Protein AF-A0AAD9MTJ2-F1 (afdb_monomer_lite)

Organism: NCBI:txid53620

Structure (mmCIF, N/CA/C/O backbone):
data_AF-A0AAD9MTJ2-F1
#
_entry.id   AF-A0AAD9MTJ2-F1
#
loop_
_atom_site.group_PDB
_atom_site.id
_atom_site.type_symbol
_atom_site.label_atom_id
_atom_site.label_alt_id
_atom_site.label_comp_id
_atom_site.label_asym_id
_atom_site.label_entity_id
_atom_site.label_seq_id
_atom_site.pdbx_PDB_ins_code
_atom_site.Cartn_x
_atom_site.Cartn_y
_atom_site.Cartn_z
_atom_site.occupancy
_atom_site.B_iso_or_equiv
_atom_site.auth_seq_id
_atom_site.auth_comp_id
_atom_site.auth_asym_id
_atom_site.auth_atom_id
_atom_site.pdbx_PDB_model_num
ATOM 1 N N . MET A 1 1 ? -20.906 -27.217 21.104 1.00 34.53 1 MET A N 1
ATOM 2 C CA . MET A 1 1 ? -19.906 -27.077 20.025 1.00 34.53 1 MET A CA 1
ATOM 3 C C . MET A 1 1 ? -19.553 -25.598 19.930 1.00 34.53 1 MET A C 1
ATOM 5 O O . MET A 1 1 ? -20.364 -24.814 19.459 1.00 34.53 1 MET A O 1
ATOM 9 N N . LEU A 1 2 ? -18.440 -25.198 20.545 1.00 34.22 2 LEU A N 1
ATOM 10 C CA . LEU A 1 2 ? -18.036 -23.797 20.696 1.00 34.22 2 LEU A CA 1
ATOM 11 C C . LEU A 1 2 ? -17.399 -23.318 19.381 1.00 34.22 2 LEU A C 1
ATOM 13 O O . LEU A 1 2 ? -16.370 -23.850 18.978 1.00 34.22 2 LEU A O 1
ATOM 17 N N . ARG A 1 3 ? -18.016 -22.342 18.700 1.00 42.19 3 ARG A N 1
ATOM 18 C CA . ARG A 1 3 ? -17.373 -21.582 17.613 1.00 42.19 3 ARG A CA 1
ATOM 19 C C . ARG A 1 3 ? -16.267 -20.731 18.241 1.00 42.19 3 ARG A C 1
ATOM 21 O O . ARG A 1 3 ? -16.573 -19.743 18.902 1.00 42.19 3 ARG A O 1
ATOM 28 N N . GLY A 1 4 ? -15.014 -21.152 18.100 1.00 41.91 4 GLY A N 1
ATOM 29 C CA . GLY A 1 4 ? -13.876 -20.560 18.799 1.00 41.91 4 GLY A CA 1
ATOM 30 C C . GLY A 1 4 ? -12.721 -20.195 17.874 1.00 41.91 4 GLY A C 1
ATOM 31 O O . GLY A 1 4 ? -11.759 -20.943 17.809 1.00 41.91 4 GLY A O 1
ATOM 32 N N . SER A 1 5 ? -12.824 -19.043 17.209 1.00 46.75 5 SER A N 1
ATOM 33 C CA . SER A 1 5 ? -11.759 -18.042 17.010 1.00 46.75 5 SER A CA 1
ATOM 34 C C . SER A 1 5 ? -12.345 -16.885 16.184 1.00 46.75 5 SER A C 1
ATOM 36 O O . SER A 1 5 ? -13.080 -17.101 15.224 1.00 46.75 5 SER A O 1
ATOM 38 N N . LYS A 1 6 ? -12.121 -15.637 16.609 1.00 51.59 6 LYS A N 1
ATOM 39 C CA . LYS A 1 6 ? -12.523 -14.447 15.841 1.00 51.59 6 LYS A CA 1
ATOM 40 C C . LYS A 1 6 ? -11.639 -14.383 14.588 1.00 51.59 6 LYS A C 1
ATOM 42 O O . LYS A 1 6 ? -10.428 -14.534 14.730 1.00 51.59 6 LYS A O 1
ATOM 47 N N . GLY A 1 7 ? -12.225 -14.191 13.403 1.00 62.66 7 GLY A N 1
ATOM 48 C CA . GLY A 1 7 ? -11.467 -13.992 12.161 1.00 62.66 7 GLY A CA 1
ATOM 49 C C . GLY A 1 7 ? -10.448 -12.859 12.317 1.00 62.66 7 GLY A C 1
ATOM 50 O O . GLY A 1 7 ? -10.684 -11.908 13.064 1.00 62.66 7 GLY A O 1
ATOM 51 N N . HIS A 1 8 ? -9.287 -12.987 11.676 1.00 72.38 8 HIS A N 1
ATOM 52 C CA . HIS A 1 8 ? -8.236 -11.974 11.758 1.00 72.38 8 HIS A CA 1
ATOM 53 C C . HIS A 1 8 ? -8.705 -10.689 11.071 1.00 72.38 8 HIS A C 1
ATOM 55 O O . HIS A 1 8 ? -8.979 -10.707 9.875 1.00 72.38 8 HIS A O 1
ATOM 61 N N . THR A 1 9 ? -8.779 -9.577 11.800 1.00 80.62 9 THR A N 1
ATOM 62 C CA . THR A 1 9 ? -8.994 -8.260 11.188 1.00 80.62 9 THR A CA 1
ATOM 63 C C . THR A 1 9 ? -7.651 -7.719 10.716 1.00 80.62 9 THR A C 1
ATOM 65 O O . THR A 1 9 ? -6.745 -7.514 11.523 1.00 80.62 9 THR A O 1
ATOM 68 N N . ILE A 1 10 ? -7.510 -7.502 9.410 1.00 83.19 10 ILE A N 1
ATOM 69 C CA . ILE A 1 10 ? -6.269 -7.056 8.776 1.00 83.19 10 ILE A CA 1
ATOM 70 C C . ILE A 1 10 ? -6.522 -5.715 8.097 1.00 83.19 10 ILE A C 1
ATOM 72 O O . ILE A 1 10 ? -7.333 -5.608 7.179 1.00 83.19 10 ILE A O 1
ATOM 76 N N . LEU A 1 11 ? -5.779 -4.692 8.514 1.00 84.44 11 LEU A N 1
ATOM 77 C CA . LEU A 1 11 ? -5.761 -3.395 7.853 1.00 84.44 11 LEU A CA 1
ATOM 78 C C . LEU A 1 11 ? -4.498 -3.277 6.996 1.00 84.44 11 LEU A C 1
ATOM 80 O O . LEU A 1 11 ? -3.384 -3.298 7.512 1.00 84.44 11 LEU A O 1
ATOM 84 N N . VAL A 1 12 ? -4.664 -3.125 5.686 1.00 87.44 12 VAL A N 1
ATOM 85 C CA . VAL A 1 12 ? -3.562 -2.910 4.745 1.00 87.44 12 VAL A CA 1
ATOM 86 C C . VAL A 1 12 ? -3.480 -1.434 4.389 1.00 87.44 12 VAL A C 1
ATOM 88 O O . VAL A 1 12 ? -4.442 -0.857 3.886 1.00 87.44 12 VAL A O 1
ATOM 91 N N . LEU A 1 13 ? -2.321 -0.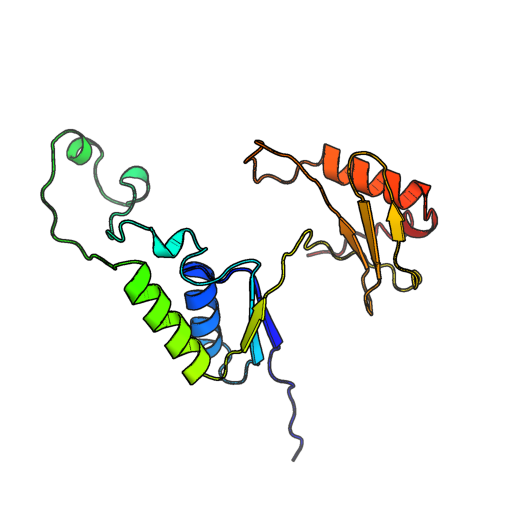819 4.627 1.00 88.69 13 LEU A N 1
ATOM 92 C CA . LEU A 1 13 ? -2.099 0.593 4.327 1.00 88.69 13 LEU A CA 1
ATOM 93 C C . LEU A 1 13 ? -1.557 0.768 2.907 1.00 88.69 13 LEU A C 1
ATOM 95 O O . LEU A 1 13 ? -0.470 0.299 2.573 1.00 88.69 13 LEU A O 1
ATOM 99 N N . GLY A 1 14 ? -2.312 1.484 2.079 1.00 87.62 14 GLY A N 1
ATOM 100 C CA . GLY A 1 14 ? -1.969 1.790 0.696 1.00 87.62 14 GLY A CA 1
ATOM 101 C C . GLY A 1 14 ? -2.710 0.924 -0.321 1.00 87.62 14 GLY A C 1
ATOM 102 O O . GLY A 1 14 ? -2.828 -0.288 -0.186 1.00 87.62 14 GLY A O 1
ATOM 103 N N . ALA A 1 15 ? -3.177 1.566 -1.393 1.00 95.38 15 ALA A N 1
ATOM 104 C CA . ALA A 1 15 ? -3.958 0.938 -2.459 1.00 95.38 15 ALA A CA 1
ATOM 105 C C . ALA A 1 15 ? -3.208 0.885 -3.800 1.00 95.38 15 ALA A C 1
ATOM 107 O O . ALA A 1 15 ? -3.826 0.902 -4.861 1.00 95.38 15 ALA A O 1
ATOM 108 N N . GLY A 1 16 ? -1.872 0.874 -3.758 1.00 95.81 16 GLY A N 1
ATOM 109 C CA . GLY A 1 16 ? -1.027 0.584 -4.919 1.00 95.81 16 GLY A CA 1
ATOM 110 C C . GLY A 1 16 ? -0.910 -0.920 -5.178 1.00 95.81 16 GLY A C 1
ATOM 111 O O . GLY A 1 16 ? -1.483 -1.734 -4.453 1.00 95.81 16 GLY A O 1
ATOM 112 N N . VAL A 1 17 ? -0.116 -1.297 -6.184 1.00 95.69 17 VAL A N 1
ATOM 113 C CA . VAL A 1 17 ? 0.050 -2.703 -6.602 1.00 95.69 17 VAL A CA 1
ATOM 114 C C . VAL A 1 17 ? 0.477 -3.610 -5.447 1.00 95.69 17 VAL A C 1
ATOM 116 O O . VAL A 1 17 ? -0.053 -4.708 -5.303 1.00 95.69 17 VAL A O 1
ATOM 119 N N . VAL A 1 18 ? 1.372 -3.122 -4.580 1.00 95.31 18 VAL A N 1
ATOM 120 C CA . VAL A 1 18 ? 1.848 -3.864 -3.407 1.00 95.31 18 VAL A CA 1
ATOM 121 C C . VAL A 1 18 ? 0.711 -4.060 -2.412 1.00 95.31 18 VAL A C 1
ATOM 123 O O . VAL A 1 18 ? 0.372 -5.201 -2.124 1.00 95.31 18 VAL A O 1
ATOM 126 N N . GLY A 1 19 ? 0.067 -2.979 -1.962 1.00 93.50 19 GLY A N 1
ATOM 127 C CA . GLY A 1 19 ? -1.013 -3.052 -0.975 1.00 93.50 19 GLY A CA 1
ATOM 128 C C . GLY A 1 19 ? -2.167 -3.956 -1.410 1.00 93.50 19 GLY A C 1
ATOM 129 O O . GLY A 1 19 ? -2.585 -4.823 -0.649 1.00 93.50 19 GLY A O 1
ATOM 130 N N . LEU A 1 20 ? -2.615 -3.858 -2.666 1.00 97.06 20 LEU A N 1
ATOM 131 C CA . LEU A 1 20 ? -3.663 -4.744 -3.182 1.00 97.06 20 LEU A CA 1
ATOM 132 C C . LEU A 1 20 ? -3.215 -6.208 -3.269 1.00 97.06 20 LEU A C 1
ATOM 134 O O . LEU A 1 20 ? -3.969 -7.102 -2.891 1.00 97.06 20 LEU A O 1
ATOM 138 N N . SER A 1 21 ? -1.995 -6.471 -3.747 1.00 96.62 21 SER A N 1
ATOM 139 C CA . SER A 1 21 ? -1.481 -7.843 -3.825 1.00 96.62 21 SER A CA 1
ATOM 140 C C . SER A 1 21 ? -1.289 -8.470 -2.441 1.00 96.62 21 SER A C 1
ATOM 142 O O . SER A 1 21 ? -1.609 -9.642 -2.260 1.00 96.62 21 SER A O 1
ATOM 144 N N . THR A 1 22 ? -0.845 -7.694 -1.447 1.00 95.00 22 THR A N 1
ATOM 145 C CA . THR A 1 22 ? -0.760 -8.123 -0.047 1.00 95.00 22 THR A CA 1
ATOM 146 C C . THR A 1 22 ? -2.144 -8.446 0.493 1.00 95.00 22 THR A C 1
ATOM 148 O O . THR A 1 22 ? -2.338 -9.531 1.024 1.00 95.00 22 THR A O 1
ATOM 151 N N . ALA A 1 23 ? -3.120 -7.554 0.299 1.00 91.75 23 ALA A N 1
ATOM 152 C CA . ALA A 1 23 ? -4.481 -7.752 0.786 1.00 91.75 23 ALA A CA 1
ATOM 153 C C . ALA A 1 23 ? -5.126 -9.026 0.215 1.00 91.75 23 ALA A C 1
ATOM 155 O O . ALA A 1 23 ? -5.722 -9.799 0.958 1.00 91.75 23 ALA A O 1
ATOM 156 N N . ILE A 1 24 ? -4.934 -9.293 -1.081 1.00 96.44 24 ILE A N 1
ATOM 157 C CA . ILE A 1 24 ? -5.392 -10.532 -1.726 1.00 96.44 24 ILE A CA 1
ATOM 158 C C . ILE A 1 24 ? -4.660 -11.761 -1.169 1.00 96.44 24 ILE A C 1
ATOM 160 O O . ILE A 1 24 ? -5.290 -12.776 -0.880 1.00 96.44 24 ILE A O 1
ATOM 164 N N . ASN A 1 25 ? -3.335 -11.693 -1.018 1.00 94.62 25 ASN A N 1
ATOM 165 C CA . ASN A 1 25 ? -2.549 -12.833 -0.546 1.00 94.62 25 ASN A CA 1
ATOM 166 C C . ASN A 1 25 ? -2.762 -13.134 0.945 1.00 94.62 25 ASN A C 1
ATOM 168 O O . ASN A 1 25 ? -2.569 -14.279 1.348 1.00 94.62 25 ASN A O 1
ATOM 172 N N . SER A 1 26 ? -3.219 -12.173 1.754 1.00 89.44 26 SER A N 1
ATOM 173 C CA . SER A 1 26 ? -3.602 -12.416 3.151 1.00 89.44 26 SER A CA 1
ATOM 174 C C . SER A 1 26 ? -4.651 -13.521 3.279 1.00 89.44 26 SER A C 1
ATOM 176 O O . SER A 1 26 ? -4.568 -14.320 4.206 1.00 89.44 26 SER A O 1
ATOM 178 N N . TYR A 1 27 ? -5.575 -13.637 2.320 1.00 87.75 27 TYR A N 1
ATOM 179 C CA . TYR A 1 27 ? -6.582 -14.703 2.304 1.00 87.75 27 TYR A CA 1
ATOM 180 C C . TYR A 1 27 ? -6.002 -16.104 2.057 1.00 87.75 27 TYR A C 1
ATOM 182 O O . TYR A 1 27 ? -6.650 -17.095 2.377 1.00 87.75 27 TYR A O 1
ATOM 190 N N . ILE A 1 28 ? -4.788 -16.220 1.503 1.00 86.69 28 ILE A N 1
ATOM 191 C CA . ILE A 1 28 ? -4.114 -17.521 1.355 1.00 86.69 28 ILE A CA 1
ATOM 192 C C . ILE A 1 28 ? -3.706 -18.048 2.733 1.00 86.69 28 ILE A C 1
ATOM 194 O O . ILE A 1 28 ? -3.893 -19.225 3.029 1.00 86.69 28 ILE A O 1
ATOM 198 N N . THR A 1 29 ? -3.158 -17.170 3.574 1.00 82.88 29 THR A N 1
ATOM 199 C CA . THR A 1 29 ? -2.705 -17.516 4.928 1.00 82.88 29 THR A CA 1
ATOM 200 C C . THR A 1 29 ? -3.869 -17.567 5.916 1.00 82.88 29 THR A C 1
ATOM 202 O O . THR A 1 29 ? -3.916 -18.448 6.772 1.00 82.88 29 THR A O 1
ATOM 205 N N . TRP A 1 30 ? -4.819 -16.640 5.786 1.00 85.19 30 TRP A N 1
ATOM 206 C CA . TRP A 1 30 ? -5.976 -16.491 6.665 1.00 85.19 30 TRP A CA 1
ATOM 207 C C . TRP A 1 30 ? -7.265 -16.411 5.836 1.00 85.19 30 TRP A C 1
ATOM 209 O O . TRP A 1 30 ? -7.756 -15.314 5.567 1.00 85.19 30 TRP A O 1
ATOM 219 N N . PRO A 1 31 ? -7.836 -17.561 5.433 1.00 88.62 31 PRO A N 1
ATOM 220 C CA . PRO A 1 31 ? -9.021 -17.597 4.572 1.00 88.62 31 PRO A CA 1
ATOM 221 C C . PRO A 1 31 ? -10.245 -16.874 5.147 1.00 88.62 31 PRO A C 1
ATOM 223 O O . PRO A 1 31 ? -11.021 -16.301 4.391 1.00 88.62 31 PRO A O 1
ATOM 226 N N . ASP A 1 32 ? -10.379 -16.857 6.476 1.00 87.12 32 ASP A N 1
ATOM 227 C CA . ASP A 1 32 ? -11.493 -16.225 7.196 1.00 87.12 32 ASP A CA 1
ATOM 228 C C . ASP A 1 32 ? -11.165 -14.795 7.685 1.00 87.12 32 ASP A C 1
ATOM 230 O O . ASP A 1 32 ? -11.807 -14.288 8.609 1.00 87.12 32 ASP A O 1
ATOM 234 N N . ALA A 1 33 ? -10.120 -14.157 7.145 1.00 85.69 33 ALA A N 1
ATOM 235 C CA . ALA A 1 33 ? -9.742 -12.802 7.536 1.00 85.69 33 ALA A CA 1
ATOM 236 C C . ALA A 1 33 ? -10.737 -11.747 7.028 1.00 85.69 33 ALA A C 1
ATOM 238 O O . ALA A 1 33 ? -11.206 -11.795 5.894 1.00 85.69 33 ALA A O 1
ATOM 239 N N . ASP A 1 34 ? -10.987 -10.740 7.860 1.00 84.50 34 ASP A N 1
ATOM 240 C CA . ASP A 1 34 ? -11.657 -9.502 7.473 1.00 84.50 34 ASP A CA 1
ATOM 241 C C . ASP A 1 34 ? -10.586 -8.489 7.058 1.00 84.50 34 ASP A C 1
ATOM 243 O O . ASP A 1 34 ? -9.871 -7.941 7.904 1.00 84.50 34 ASP A O 1
ATOM 247 N N . VAL A 1 35 ? -10.412 -8.299 5.748 1.00 89.38 35 VAL A N 1
ATOM 248 C CA . VAL A 1 35 ? -9.331 -7.479 5.193 1.00 89.38 35 VAL A CA 1
ATOM 249 C C . VAL A 1 35 ? -9.880 -6.153 4.681 1.00 89.38 35 VAL A C 1
ATOM 251 O O . VAL A 1 35 ? -10.747 -6.099 3.808 1.00 89.38 35 VAL A O 1
ATOM 254 N N . THR A 1 36 ? -9.312 -5.060 5.185 1.00 91.31 36 THR A N 1
ATOM 255 C CA . THR A 1 36 ? -9.617 -3.695 4.754 1.00 91.31 36 THR A CA 1
ATOM 256 C C . THR A 1 36 ? -8.368 -3.037 4.180 1.00 91.31 36 THR A C 1
ATOM 258 O O . THR A 1 36 ? -7.332 -2.991 4.838 1.00 91.31 36 THR A O 1
ATOM 261 N N . VAL A 1 37 ? -8.450 -2.469 2.979 1.00 93.31 37 VAL A N 1
ATOM 262 C CA . VAL A 1 37 ? -7.394 -1.615 2.414 1.00 93.31 37 VAL A CA 1
ATOM 263 C C . VAL A 1 37 ? -7.717 -0.152 2.704 1.00 93.31 37 VAL A C 1
ATOM 265 O O . VAL A 1 37 ? -8.741 0.369 2.262 1.00 93.31 37 VAL A O 1
ATOM 268 N N . MET A 1 38 ? -6.822 0.536 3.412 1.00 88.50 38 MET A N 1
ATOM 269 C CA . MET A 1 38 ? -6.946 1.950 3.751 1.00 88.50 38 MET A CA 1
ATOM 270 C C . MET A 1 38 ? -5.895 2.795 3.033 1.00 88.50 38 MET A C 1
ATOM 272 O O . MET A 1 38 ? -4.700 2.538 3.152 1.00 88.50 38 MET A O 1
ATOM 276 N N . ALA A 1 39 ? -6.318 3.821 2.294 1.00 88.69 39 ALA A N 1
ATOM 277 C CA . ALA A 1 39 ? -5.396 4.686 1.557 1.00 88.69 39 ALA A CA 1
ATOM 278 C C . ALA A 1 39 ? -5.942 6.104 1.344 1.00 88.69 39 ALA A C 1
ATOM 280 O O . ALA A 1 39 ? -7.149 6.308 1.241 1.00 88.69 39 ALA A O 1
ATOM 281 N N . ASP A 1 40 ? -5.045 7.087 1.213 1.00 85.69 40 ASP A N 1
ATOM 282 C CA . ASP A 1 40 ? -5.397 8.475 0.860 1.00 85.69 40 ASP A CA 1
ATOM 283 C C . ASP A 1 40 ? -5.934 8.568 -0.582 1.00 85.69 40 ASP A C 1
ATOM 285 O O . ASP A 1 40 ? -6.855 9.322 -0.901 1.00 85.69 40 ASP A O 1
ATOM 289 N N . THR A 1 41 ? -5.391 7.731 -1.466 1.00 91.44 41 THR A N 1
ATOM 290 C CA . THR A 1 41 ? -5.727 7.705 -2.886 1.00 91.44 41 THR A CA 1
ATOM 291 C C . THR A 1 41 ? -5.740 6.285 -3.444 1.00 91.44 41 THR A C 1
ATOM 293 O O . THR A 1 41 ? -5.086 5.387 -2.912 1.00 91.44 41 THR A O 1
ATOM 296 N N . PHE A 1 42 ? -6.491 6.096 -4.529 1.00 95.81 42 PHE A N 1
ATOM 297 C CA . PHE A 1 42 ? -6.742 4.810 -5.179 1.00 95.81 42 PHE A CA 1
ATOM 298 C C . PHE A 1 42 ? -6.526 4.920 -6.684 1.00 95.81 42 PHE A C 1
ATOM 300 O O . PHE A 1 42 ? -6.537 6.019 -7.245 1.00 95.81 42 PHE A O 1
ATOM 307 N N . TYR A 1 43 ? -6.373 3.765 -7.333 1.00 95.81 43 TYR A N 1
ATOM 308 C CA . TYR A 1 43 ? -6.326 3.625 -8.786 1.00 95.81 43 TYR A CA 1
ATOM 309 C C . TYR A 1 43 ? -5.418 4.675 -9.452 1.00 95.81 43 TYR A C 1
ATOM 311 O O . TYR A 1 43 ? -4.212 4.669 -9.199 1.00 95.81 43 TYR A O 1
ATOM 319 N N . SER A 1 44 ? -5.980 5.599 -10.239 1.00 94.00 44 SER A N 1
ATOM 320 C CA . SER A 1 44 ? -5.256 6.623 -11.001 1.00 94.00 44 SER A CA 1
ATOM 321 C C . SER A 1 44 ? -4.432 7.592 -10.162 1.00 94.00 44 SER A C 1
ATOM 323 O O . SER A 1 44 ? -3.531 8.232 -10.692 1.00 94.00 44 SER A O 1
ATOM 325 N N . GLY A 1 45 ? -4.712 7.702 -8.864 1.00 89.94 45 GLY A N 1
ATOM 326 C CA . GLY A 1 45 ? -3.911 8.516 -7.957 1.00 89.94 45 GLY A CA 1
ATOM 327 C C . GLY A 1 45 ? -2.708 7.789 -7.350 1.00 89.94 45 GLY A C 1
ATOM 328 O O . GLY A 1 45 ? -1.980 8.389 -6.568 1.00 89.94 45 GLY A O 1
ATOM 329 N N . THR A 1 46 ? -2.487 6.516 -7.682 1.00 93.00 46 THR A N 1
ATOM 330 C CA . THR A 1 46 ? -1.339 5.737 -7.198 1.00 93.00 46 THR A CA 1
ATOM 331 C C . THR A 1 46 ? -0.184 5.772 -8.196 1.00 93.00 46 THR A C 1
ATOM 333 O O . THR A 1 46 ? -0.393 5.767 -9.409 1.00 93.00 46 THR A O 1
ATOM 336 N N . THR A 1 47 ? 1.054 5.695 -7.704 1.00 89.12 47 THR A N 1
ATOM 337 C CA . THR A 1 47 ? 2.246 5.556 -8.561 1.00 89.12 47 THR A CA 1
ATOM 338 C C . THR A 1 47 ? 2.173 4.308 -9.447 1.00 89.12 47 THR A C 1
ATOM 340 O O . THR A 1 47 ? 2.672 4.30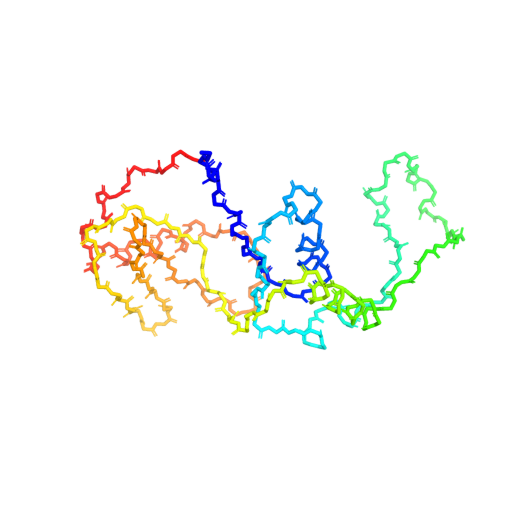2 -10.569 1.00 89.12 47 THR A O 1
ATOM 343 N N . SER A 1 48 ? 1.502 3.253 -8.972 1.00 92.00 48 SER A N 1
ATOM 344 C CA . SER A 1 48 ? 1.325 2.001 -9.710 1.00 92.00 48 SER A CA 1
ATOM 345 C C . SER A 1 48 ? 0.503 2.155 -10.990 1.00 92.00 48 SER A C 1
ATOM 347 O O . SER A 1 48 ? 0.750 1.420 -11.939 1.00 92.00 48 SER 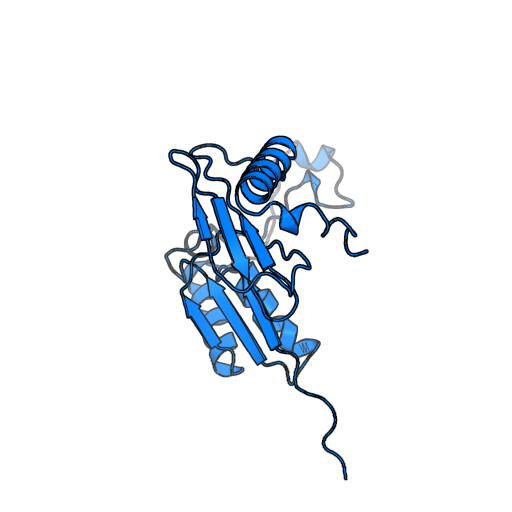A O 1
ATOM 349 N N . TYR A 1 49 ? -0.434 3.105 -11.057 1.00 89.75 49 TYR A N 1
ATOM 350 C CA . TYR A 1 49 ? -1.251 3.327 -12.255 1.00 89.75 49 TYR A CA 1
ATOM 351 C C . TYR A 1 49 ? -0.427 3.827 -13.445 1.00 89.75 49 TYR A C 1
ATOM 353 O O . TYR A 1 49 ? -0.616 3.360 -14.567 1.00 89.75 49 TYR A O 1
ATOM 361 N N . GLY A 1 50 ? 0.504 4.751 -13.187 1.00 79.38 50 GLY A N 1
ATOM 362 C CA . GLY A 1 50 ? 1.389 5.336 -14.197 1.00 79.38 50 GLY A CA 1
ATOM 363 C C . GLY A 1 50 ? 2.684 4.555 -14.440 1.00 79.38 50 GLY A C 1
ATOM 364 O O . GLY A 1 50 ? 3.531 5.015 -15.202 1.00 79.38 50 GLY A O 1
ATOM 365 N N . ALA A 1 51 ? 2.882 3.409 -13.781 1.00 78.94 51 ALA A N 1
ATOM 366 C CA . ALA A 1 51 ? 4.123 2.652 -13.884 1.00 78.94 51 ALA A CA 1
ATOM 367 C C . ALA A 1 51 ? 4.291 2.013 -15.274 1.00 78.94 51 ALA A C 1
ATOM 369 O O . ALA A 1 51 ? 3.357 1.428 -15.821 1.00 78.94 51 ALA A O 1
ATOM 370 N N . GLY A 1 52 ? 5.520 2.051 -15.804 1.00 69.44 52 GLY A N 1
ATOM 371 C CA . GLY A 1 52 ? 5.860 1.478 -17.115 1.00 69.44 52 GLY A CA 1
ATOM 372 C C . GLY A 1 52 ? 5.738 -0.049 -17.199 1.00 69.44 52 GLY A C 1
ATOM 373 O O . GLY A 1 52 ? 5.731 -0.602 -18.293 1.00 69.44 52 GLY A O 1
ATOM 374 N N . GLY A 1 53 ? 5.629 -0.743 -16.062 1.00 78.19 53 GLY A N 1
ATOM 375 C CA . GLY A 1 53 ? 5.103 -2.108 -16.032 1.00 78.19 53 GLY A CA 1
ATOM 376 C C . GLY A 1 53 ? 6.035 -3.234 -16.474 1.00 78.19 53 GLY A C 1
ATOM 377 O O . GLY A 1 53 ? 5.654 -4.397 -16.364 1.00 78.19 53 GLY A O 1
ATOM 378 N N . ILE A 1 54 ? 7.233 -2.926 -16.972 1.00 82.62 54 ILE A N 1
ATOM 379 C CA . ILE A 1 54 ? 8.210 -3.933 -17.393 1.00 82.62 54 ILE A CA 1
ATOM 380 C C . ILE A 1 54 ? 8.731 -4.730 -16.192 1.00 82.62 54 ILE A C 1
ATOM 382 O O . ILE A 1 54 ? 9.215 -4.163 -15.210 1.00 82.62 54 ILE A O 1
ATOM 386 N N . PHE A 1 55 ? 8.697 -6.057 -16.288 1.00 81.94 55 PHE A N 1
ATOM 387 C CA . PHE A 1 55 ? 9.401 -6.917 -15.350 1.00 81.94 55 PHE A CA 1
ATOM 388 C C . PHE A 1 55 ? 10.890 -6.898 -15.692 1.00 81.94 55 PHE A C 1
ATOM 390 O O . PHE A 1 55 ? 11.397 -7.676 -16.498 1.00 81.94 55 PHE A O 1
ATOM 397 N N . ARG A 1 56 ? 11.602 -5.944 -15.107 1.00 80.00 56 ARG A N 1
ATOM 398 C CA . ARG A 1 56 ? 13.048 -5.828 -15.249 1.00 80.00 56 ARG A CA 1
ATOM 399 C C . ARG A 1 56 ? 13.649 -5.627 -13.866 1.00 80.00 56 ARG A C 1
ATOM 401 O O . ARG A 1 56 ? 13.736 -4.483 -13.419 1.00 80.00 56 ARG A O 1
ATOM 408 N N . PRO A 1 57 ? 14.047 -6.713 -13.183 1.00 75.19 57 PRO A N 1
ATOM 409 C CA . PRO A 1 57 ? 14.799 -6.595 -11.945 1.00 75.19 57 PRO A CA 1
ATOM 410 C C . PRO A 1 57 ? 16.033 -5.714 -12.162 1.00 75.19 57 PRO A C 1
ATOM 412 O O . PRO A 1 57 ? 16.657 -5.748 -13.230 1.00 75.19 57 PRO A O 1
ATOM 415 N N . THR A 1 58 ? 16.376 -4.893 -11.173 1.00 71.06 58 THR A N 1
ATOM 416 C CA . THR A 1 58 ? 17.607 -4.103 -11.239 1.00 71.06 58 THR A CA 1
ATOM 417 C C . THR A 1 58 ? 18.797 -5.061 -11.241 1.00 71.06 58 THR A C 1
ATOM 419 O O . THR A 1 58 ? 18.822 -6.029 -10.484 1.00 71.06 58 THR A O 1
ATOM 422 N N . PHE A 1 59 ? 19.749 -4.839 -12.145 1.00 66.31 59 PHE A N 1
ATOM 423 C CA . PHE A 1 59 ? 20.812 -5.803 -12.438 1.00 66.31 59 PHE A CA 1
ATOM 424 C C . PHE A 1 59 ? 21.726 -6.101 -11.245 1.00 66.31 59 PHE A C 1
ATOM 426 O O . PHE A 1 59 ? 22.187 -7.226 -11.103 1.00 66.31 59 PHE A O 1
ATOM 433 N N . ASP A 1 60 ? 21.919 -5.131 -10.354 1.00 66.31 60 ASP A N 1
ATOM 434 C CA . ASP A 1 60 ? 22.643 -5.273 -9.087 1.00 66.31 60 ASP A CA 1
ATOM 435 C C . ASP A 1 60 ? 21.897 -6.131 -8.046 1.00 66.31 60 ASP A C 1
ATOM 437 O O . ASP A 1 60 ? 22.469 -6.512 -7.027 1.00 66.31 60 ASP A O 1
ATOM 441 N N . LYS A 1 61 ? 20.619 -6.445 -8.290 1.00 64.81 61 LYS A N 1
ATOM 442 C CA . LYS A 1 61 ? 19.759 -7.269 -7.427 1.00 64.81 61 LYS A CA 1
ATOM 443 C C . LYS A 1 61 ? 19.513 -8.676 -7.984 1.00 64.81 61 LYS A C 1
ATOM 445 O O . LYS A 1 61 ? 18.731 -9.419 -7.397 1.00 64.81 61 LYS A O 1
ATOM 450 N N . LEU A 1 62 ? 20.156 -9.051 -9.094 1.00 65.06 62 LEU A N 1
ATOM 451 C CA . LEU A 1 62 ? 20.029 -10.377 -9.705 1.00 65.06 62 LEU A CA 1
ATOM 452 C C . LEU A 1 62 ? 21.177 -11.302 -9.261 1.00 65.06 62 LEU A C 1
ATOM 454 O O . LEU A 1 62 ? 22.303 -11.145 -9.737 1.00 65.06 62 LEU A O 1
ATOM 458 N N . PRO A 1 63 ? 20.932 -12.282 -8.371 1.00 72.19 63 PRO A N 1
ATOM 459 C CA . PRO A 1 63 ? 21.967 -13.225 -7.965 1.00 72.19 63 PRO A CA 1
ATOM 460 C C . PRO A 1 63 ? 22.411 -14.090 -9.153 1.00 72.19 63 PRO A C 1
ATOM 462 O O . PRO A 1 63 ? 21.586 -14.611 -9.901 1.00 72.19 63 PRO A O 1
ATOM 465 N N . GLY A 1 64 ? 23.725 -14.262 -9.313 1.00 73.25 64 GLY A N 1
ATOM 466 C CA . GLY A 1 64 ? 24.302 -15.179 -10.303 1.00 73.25 64 GLY A CA 1
ATOM 467 C C . GLY A 1 64 ? 24.531 -14.607 -11.707 1.00 73.25 64 GLY A C 1
ATOM 468 O O . GLY A 1 64 ? 24.906 -15.369 -12.594 1.00 73.25 64 GLY A O 1
ATOM 469 N N . VAL A 1 65 ? 24.357 -13.297 -11.926 1.00 69.25 65 VAL A N 1
ATOM 470 C CA . VAL A 1 65 ? 24.674 -12.638 -13.208 1.00 69.25 65 VAL A CA 1
ATOM 471 C C . VAL A 1 65 ? 26.033 -11.923 -13.107 1.00 69.25 65 VAL A C 1
ATOM 473 O O . VAL A 1 65 ? 26.140 -10.938 -12.379 1.00 69.25 65 VAL A O 1
ATOM 476 N N . PRO A 1 66 ? 27.085 -12.381 -13.818 1.00 73.06 66 PRO A N 1
ATOM 477 C CA . PRO A 1 66 ? 28.370 -11.688 -13.883 1.00 73.06 66 PRO A CA 1
ATOM 478 C C . PRO A 1 66 ? 28.242 -10.235 -14.352 1.00 73.06 66 PRO A C 1
ATOM 480 O O . PRO A 1 66 ? 27.634 -9.959 -15.385 1.00 73.06 66 PRO A O 1
ATOM 483 N N . GLU A 1 67 ? 28.903 -9.311 -13.652 1.00 71.12 67 GLU A N 1
ATOM 484 C CA . GLU A 1 67 ? 28.904 -7.875 -13.979 1.00 71.12 67 GLU A CA 1
ATOM 485 C C . GLU A 1 67 ? 29.423 -7.590 -15.402 1.00 71.12 67 GLU A C 1
ATOM 487 O O . GLU A 1 67 ? 29.009 -6.636 -16.058 1.00 71.12 67 GLU A O 1
ATOM 492 N N . SER A 1 68 ? 30.293 -8.455 -15.933 1.00 73.62 68 SER A N 1
ATOM 493 C CA . SER A 1 68 ? 30.793 -8.368 -17.310 1.00 73.62 68 SER A CA 1
ATOM 494 C C . SER A 1 68 ? 29.687 -8.464 -18.370 1.00 73.62 68 SER A C 1
ATOM 496 O O . SER A 1 68 ? 29.830 -7.867 -19.439 1.00 73.62 68 SER A O 1
ATOM 498 N N . MET A 1 69 ? 28.567 -9.134 -18.069 1.00 67.50 69 MET A N 1
ATOM 499 C CA . MET A 1 69 ? 27.387 -9.171 -18.942 1.00 67.50 69 MET A CA 1
ATOM 500 C C . MET A 1 69 ? 26.598 -7.853 -18.950 1.00 67.50 69 MET A C 1
ATOM 502 O O . MET A 1 69 ? 25.794 -7.645 -19.851 1.00 67.50 69 MET A O 1
ATOM 506 N N . LEU A 1 70 ? 26.839 -6.944 -17.999 1.00 64.12 70 LEU A N 1
ATOM 507 C CA . LEU A 1 70 ? 26.161 -5.641 -17.914 1.00 64.12 70 LEU A CA 1
ATOM 508 C C . LEU A 1 70 ? 26.832 -4.556 -18.765 1.00 64.12 70 LEU A C 1
ATOM 510 O O . LEU A 1 70 ? 26.252 -3.494 -18.981 1.00 64.12 70 LEU A O 1
ATOM 514 N N . ARG A 1 71 ? 28.062 -4.805 -19.235 1.00 60.75 71 ARG A N 1
ATOM 515 C CA . ARG A 1 71 ? 28.878 -3.822 -19.971 1.00 60.75 71 ARG A CA 1
ATOM 516 C C . ARG A 1 71 ? 28.526 -3.717 -21.453 1.00 60.75 71 ARG A C 1
ATOM 518 O O . ARG A 1 71 ? 28.912 -2.750 -22.100 1.00 60.75 71 ARG A O 1
ATOM 525 N N . HIS A 1 72 ? 27.789 -4.687 -21.979 1.00 64.75 72 HIS A N 1
ATOM 526 C CA . HIS A 1 72 ? 27.385 -4.758 -23.376 1.00 64.75 72 HIS A CA 1
ATOM 527 C C . HIS A 1 72 ? 25.861 -4.889 -23.414 1.00 64.75 72 HIS A C 1
ATOM 529 O O . HIS A 1 72 ? 25.289 -5.604 -22.593 1.00 64.75 72 HIS A O 1
ATOM 535 N N . GLY A 1 73 ? 25.190 -4.161 -24.309 1.00 66.88 73 GLY A N 1
ATOM 536 C CA . GLY A 1 73 ? 23.730 -4.220 -24.420 1.00 66.88 73 GLY A CA 1
ATOM 537 C C . GLY A 1 73 ? 23.230 -5.664 -24.540 1.00 66.88 73 GLY A C 1
ATOM 538 O O . GLY A 1 73 ? 23.871 -6.496 -25.180 1.00 66.88 73 GLY A O 1
ATOM 539 N N . PHE A 1 74 ? 22.094 -5.965 -23.917 1.00 71.06 74 PHE A N 1
ATOM 540 C CA . PHE A 1 74 ? 21.516 -7.308 -23.873 1.00 71.06 74 PHE A CA 1
ATOM 541 C C . PHE A 1 74 ? 20.119 -7.303 -24.499 1.00 71.06 74 PHE A C 1
ATOM 543 O O . PHE A 1 74 ? 19.368 -6.332 -24.396 1.00 71.06 74 PHE A O 1
ATOM 550 N N . PHE A 1 75 ? 19.764 -8.412 -25.141 1.00 76.25 75 PHE A N 1
ATOM 551 C CA . PHE A 1 75 ? 18.414 -8.682 -25.621 1.00 76.25 75 PHE A CA 1
ATOM 552 C C . PHE A 1 75 ? 17.752 -9.681 -24.671 1.00 76.25 75 PHE A C 1
ATOM 554 O O . PHE A 1 75 ? 18.335 -10.719 -24.361 1.00 76.25 75 PHE A O 1
ATOM 561 N N . VAL A 1 76 ? 16.544 -9.373 -24.197 1.00 74.44 76 VAL A N 1
ATOM 562 C CA . VAL A 1 76 ? 15.798 -10.229 -23.268 1.00 74.44 76 VAL A CA 1
ATOM 563 C C . VAL A 1 76 ? 14.319 -10.243 -23.634 1.00 74.44 76 VAL A C 1
ATOM 565 O O . VAL A 1 76 ? 13.744 -9.213 -23.976 1.00 74.44 76 VAL A O 1
ATOM 568 N N . THR A 1 77 ? 13.696 -11.415 -23.538 1.00 84.31 77 THR A N 1
ATOM 569 C CA . THR A 1 77 ? 12.234 -11.541 -23.543 1.00 84.31 77 THR A CA 1
ATOM 570 C C . THR A 1 77 ? 11.755 -11.498 -22.099 1.00 84.31 77 THR A C 1
ATOM 572 O O . THR A 1 77 ? 12.200 -12.304 -21.285 1.00 84.31 77 THR A O 1
ATOM 575 N N . THR A 1 78 ? 10.881 -10.548 -21.767 1.00 83.38 78 THR A N 1
ATOM 576 C CA . THR A 1 78 ? 10.345 -10.383 -20.409 1.00 83.38 78 THR A CA 1
ATOM 577 C C . THR A 1 78 ? 8.844 -10.096 -20.420 1.00 83.38 78 THR A C 1
ATOM 579 O O . THR A 1 78 ? 8.237 -9.928 -21.477 1.00 83.38 78 THR A O 1
ATOM 582 N N . LEU A 1 79 ? 8.245 -10.049 -19.233 1.00 84.31 79 LEU A N 1
ATOM 583 C CA . LEU A 1 79 ? 6.842 -9.723 -19.020 1.00 84.31 79 LEU A CA 1
ATOM 584 C C . LEU A 1 79 ? 6.630 -8.213 -18.915 1.00 84.31 79 LEU A C 1
ATOM 586 O O . LEU A 1 79 ? 7.478 -7.473 -18.411 1.00 84.31 79 LEU A O 1
ATOM 590 N N . MET A 1 80 ? 5.454 -7.769 -19.346 1.00 83.94 80 MET A N 1
ATOM 591 C CA . MET A 1 80 ? 4.989 -6.402 -19.167 1.00 83.94 80 MET A CA 1
ATOM 592 C C . MET A 1 80 ? 3.586 -6.422 -18.569 1.00 83.94 80 MET A C 1
ATOM 594 O O . MET A 1 80 ? 2.699 -7.122 -19.051 1.00 83.94 80 MET A O 1
ATOM 598 N N . THR A 1 81 ? 3.396 -5.636 -17.520 1.00 84.06 81 THR A N 1
ATOM 599 C CA . THR A 1 81 ? 2.124 -5.452 -16.820 1.00 84.06 81 THR A CA 1
ATOM 600 C C . THR A 1 81 ? 1.735 -3.989 -16.874 1.00 84.06 81 THR A C 1
ATOM 602 O O . THR A 1 81 ? 2.319 -3.163 -16.183 1.00 84.06 81 THR A O 1
ATOM 605 N N . GLU A 1 82 ? 0.736 -3.651 -17.681 1.00 87.50 82 GLU A N 1
ATOM 606 C CA . GLU A 1 82 ? 0.213 -2.286 -17.734 1.00 87.50 82 GLU A CA 1
ATOM 607 C C . GLU A 1 82 ? -0.432 -1.916 -16.392 1.00 87.50 82 GLU A C 1
ATOM 609 O O . GLU A 1 82 ? -1.438 -2.512 -15.999 1.00 87.50 82 GLU A O 1
ATOM 614 N N . GLY A 1 83 ? 0.138 -0.921 -15.702 1.00 80.19 83 GLY A N 1
ATOM 615 C CA . GLY A 1 83 ? -0.262 -0.526 -14.350 1.00 80.19 83 GLY A CA 1
ATOM 616 C C . GLY A 1 83 ? -1.765 -0.297 -14.206 1.00 80.19 83 GLY A C 1
ATOM 617 O O . GLY A 1 83 ? -2.403 -0.921 -13.364 1.00 80.19 83 GLY A O 1
ATOM 618 N N . TYR A 1 84 ? -2.368 0.515 -15.078 1.00 85.88 84 TYR A N 1
ATOM 619 C CA . TYR A 1 84 ? -3.810 0.788 -15.042 1.00 85.88 84 TYR A CA 1
ATOM 620 C C . TYR A 1 84 ? -4.682 -0.475 -15.187 1.00 85.88 84 TYR A C 1
ATOM 622 O O . TYR A 1 84 ? -5.641 -0.645 -14.434 1.00 85.88 84 TYR A O 1
ATOM 630 N N . LYS A 1 85 ? -4.336 -1.406 -16.090 1.00 89.50 85 LYS A N 1
ATOM 631 C CA . LYS A 1 85 ? -5.096 -2.657 -16.266 1.00 89.50 85 LYS A CA 1
ATOM 632 C C . LYS A 1 85 ? -4.921 -3.589 -15.077 1.00 89.50 85 LYS A C 1
ATOM 634 O O . LYS A 1 85 ? -5.896 -4.149 -14.581 1.00 89.50 85 LYS A O 1
ATOM 639 N N . TYR A 1 86 ? -3.686 -3.739 -14.606 1.00 93.06 86 TYR A N 1
ATOM 640 C CA . TYR A 1 86 ? -3.382 -4.640 -13.504 1.00 93.06 86 TYR A CA 1
ATOM 641 C C . TYR A 1 86 ? -3.990 -4.151 -12.187 1.00 93.06 86 TYR A C 1
ATOM 643 O O . TYR A 1 86 ? -4.566 -4.940 -11.445 1.00 93.06 86 TYR A O 1
ATOM 651 N N . MET A 1 87 ? -3.968 -2.840 -11.937 1.00 94.75 87 MET A N 1
ATOM 652 C CA . MET A 1 87 ? -4.635 -2.236 -10.785 1.00 94.75 87 MET A CA 1
ATOM 653 C C . MET A 1 87 ? -6.149 -2.457 -10.824 1.00 94.75 87 MET A C 1
ATOM 655 O O . MET A 1 87 ? -6.718 -2.864 -9.817 1.00 94.75 87 MET A O 1
ATOM 659 N N . SER A 1 88 ? -6.797 -2.260 -11.979 1.00 94.44 88 SER A N 1
ATOM 660 C CA . SER A 1 88 ? -8.234 -2.536 -12.124 1.00 94.44 88 SER A CA 1
ATOM 661 C C . SER A 1 88 ? -8.564 -4.006 -11.837 1.00 94.44 88 SER A C 1
ATOM 663 O O . SER A 1 88 ? -9.516 -4.292 -11.112 1.00 94.44 88 SER A O 1
ATOM 665 N N . TYR A 1 89 ? -7.737 -4.930 -12.336 1.00 96.88 89 TYR A N 1
ATOM 666 C CA . TYR A 1 89 ? -7.868 -6.360 -12.062 1.00 96.88 89 TYR A CA 1
ATOM 667 C C . TYR A 1 89 ? -7.729 -6.691 -10.569 1.00 96.88 89 TYR A C 1
ATOM 669 O O . TYR A 1 89 ? -8.577 -7.392 -10.020 1.00 96.88 89 TYR A O 1
ATOM 677 N N . LEU A 1 90 ? -6.686 -6.184 -9.902 1.00 97.81 90 LEU A N 1
ATOM 678 C CA . LEU A 1 90 ? -6.449 -6.450 -8.482 1.00 97.81 90 LEU A CA 1
ATOM 679 C C . LEU A 1 90 ? -7.547 -5.861 -7.596 1.00 97.81 90 LEU A C 1
ATOM 681 O O . LEU A 1 90 ? -7.960 -6.514 -6.643 1.00 97.81 90 LEU A O 1
ATOM 685 N N . MET A 1 91 ? -8.033 -4.657 -7.909 1.00 97.69 91 MET A N 1
ATOM 686 C CA . MET A 1 91 ? -9.109 -4.040 -7.134 1.00 97.69 91 MET A CA 1
ATOM 687 C C . MET A 1 91 ? -10.386 -4.873 -7.210 1.00 97.69 91 MET A C 1
ATOM 689 O O . MET A 1 91 ? -10.913 -5.283 -6.181 1.00 97.69 91 MET A O 1
ATOM 693 N N . LYS A 1 92 ? -10.808 -5.232 -8.429 1.00 97.75 92 LYS A N 1
ATOM 694 C CA . LYS A 1 92 ? -11.975 -6.093 -8.630 1.00 97.75 92 LYS A CA 1
ATOM 695 C C . LYS A 1 92 ? -11.820 -7.442 -7.929 1.00 97.75 92 LYS A C 1
ATOM 697 O O . LYS A 1 92 ? -12.728 -7.894 -7.249 1.00 97.75 92 LYS A O 1
ATOM 702 N N . ARG A 1 93 ? -10.653 -8.078 -8.064 1.00 97.88 93 ARG A N 1
ATOM 703 C CA . ARG A 1 93 ? -10.384 -9.365 -7.418 1.00 97.88 93 ARG A CA 1
ATOM 704 C C . ARG A 1 93 ? -10.477 -9.276 -5.894 1.00 97.88 93 ARG A C 1
ATOM 706 O O . ARG A 1 93 ? -10.968 -10.210 -5.277 1.00 97.88 93 ARG A O 1
ATOM 713 N N . PHE A 1 94 ? -9.995 -8.192 -5.293 1.00 98.06 94 PHE A N 1
ATOM 714 C CA . PHE A 1 94 ? -10.094 -7.988 -3.850 1.00 98.06 94 PHE A CA 1
ATOM 715 C C . PHE A 1 94 ? -11.550 -7.803 -3.392 1.00 98.06 94 PHE A C 1
ATOM 717 O O . PHE A 1 94 ? -11.949 -8.415 -2.405 1.00 98.06 94 PHE A O 1
ATOM 724 N N . GLU A 1 95 ? -12.356 -7.042 -4.140 1.00 96.81 95 GLU A N 1
ATOM 725 C CA . GLU A 1 95 ? -13.800 -6.893 -3.886 1.00 96.81 95 GLU A CA 1
ATOM 726 C C . GLU A 1 95 ? -14.545 -8.228 -4.019 1.00 96.81 95 GLU A C 1
ATOM 728 O O . GLU A 1 95 ? -15.323 -8.592 -3.139 1.00 96.81 95 GLU A O 1
ATOM 733 N N . ASP A 1 96 ? -14.258 -8.997 -5.076 1.00 97.31 96 ASP A N 1
ATOM 734 C CA . ASP A 1 96 ? -14.849 -10.320 -5.318 1.00 97.31 96 ASP A CA 1
ATOM 735 C C . ASP A 1 96 ? -14.515 -11.322 -4.188 1.00 97.31 96 ASP A C 1
ATOM 737 O O . ASP A 1 96 ? -15.243 -12.293 -3.978 1.00 97.31 96 ASP A O 1
ATOM 741 N N . MET A 1 97 ? -13.429 -11.087 -3.440 1.00 95.44 97 MET A N 1
ATOM 742 C CA . MET A 1 97 ? -13.011 -11.879 -2.273 1.00 95.44 97 MET A CA 1
ATOM 743 C C . MET A 1 97 ? -13.605 -11.375 -0.944 1.00 95.44 97 MET A C 1
ATOM 745 O O . MET A 1 97 ? -13.294 -11.928 0.108 1.00 95.44 97 MET A O 1
ATOM 749 N N . GLY A 1 98 ? -14.465 -10.353 -0.972 1.00 95.00 98 GLY A N 1
ATOM 750 C CA . GLY A 1 98 ? -15.112 -9.785 0.215 1.00 95.00 98 GLY A CA 1
ATOM 751 C C . GLY A 1 98 ? -14.278 -8.737 0.956 1.00 95.00 98 GLY A C 1
ATOM 752 O O . GLY A 1 98 ? -14.646 -8.340 2.060 1.00 95.00 98 GLY A O 1
ATOM 753 N N . GLY A 1 99 ? -13.170 -8.285 0.366 1.00 95.88 99 GLY A N 1
ATOM 754 C CA . GLY A 1 99 ? -12.350 -7.209 0.908 1.00 95.88 99 GLY A CA 1
ATOM 755 C C . GLY A 1 99 ? -13.046 -5.850 0.836 1.00 95.88 99 GLY A C 1
ATOM 756 O O . GLY A 1 99 ? -13.865 -5.598 -0.049 1.00 95.88 99 GLY A O 1
ATOM 757 N N . SER A 1 100 ? -12.708 -4.948 1.759 1.00 95.81 100 SER A N 1
ATOM 758 C CA . SER A 1 100 ? -13.304 -3.608 1.820 1.00 95.81 100 SER A CA 1
ATOM 759 C C . SER A 1 100 ? -12.272 -2.484 1.708 1.00 95.81 100 SER A C 1
ATOM 761 O O . SER A 1 100 ? -11.079 -2.668 1.958 1.00 95.81 100 SER A O 1
ATOM 763 N N . TYR A 1 101 ? -12.726 -1.291 1.321 1.00 95.62 101 TYR A N 1
ATOM 764 C CA . TYR A 1 101 ? -11.872 -0.118 1.144 1.00 95.62 101 TYR A CA 1
ATOM 765 C C . TYR A 1 101 ? -12.248 1.014 2.089 1.00 95.62 101 TYR A C 1
ATOM 767 O O . TYR A 1 101 ? -13.422 1.334 2.262 1.00 95.62 101 TYR A O 1
ATOM 775 N N . VAL A 1 102 ? -11.234 1.702 2.612 1.00 88.62 102 VAL A N 1
ATOM 776 C CA . VAL A 1 102 ? -11.402 2.939 3.376 1.00 88.62 102 VAL A CA 1
ATOM 777 C C . VAL A 1 102 ? -10.512 4.030 2.801 1.00 88.62 102 VAL A C 1
ATOM 779 O O . VAL A 1 102 ? -9.285 3.937 2.805 1.00 88.62 102 VAL A O 1
ATOM 782 N N . LYS A 1 103 ? -11.118 5.124 2.337 1.00 89.94 103 LYS A N 1
ATOM 783 C CA . LYS A 1 103 ? -10.354 6.302 1.925 1.00 89.94 103 LYS A CA 1
ATOM 784 C C . LYS A 1 103 ? -9.963 7.131 3.140 1.00 89.94 103 LYS A C 1
ATOM 786 O O . LYS A 1 103 ? -10.810 7.800 3.727 1.00 89.94 103 LYS A O 1
ATOM 791 N N . ARG A 1 104 ? -8.686 7.091 3.518 1.00 75.56 104 ARG A N 1
ATOM 792 C CA . ARG A 1 104 ? -8.151 7.844 4.655 1.00 75.56 104 ARG A CA 1
ATOM 793 C C . ARG A 1 104 ? -6.650 8.075 4.524 1.00 75.56 104 ARG A C 1
ATOM 795 O O . ARG A 1 104 ? -5.896 7.163 4.195 1.00 75.56 104 ARG A O 1
ATOM 802 N N . LYS A 1 105 ? -6.223 9.291 4.862 1.00 73.25 105 LYS A N 1
ATOM 803 C CA . LYS A 1 105 ? -4.816 9.651 5.034 1.00 73.25 105 LYS A CA 1
ATOM 804 C C . LYS A 1 105 ? -4.340 9.311 6.445 1.00 73.25 105 LYS A C 1
ATOM 806 O O . LYS A 1 105 ? -5.038 9.603 7.417 1.00 73.25 105 LYS A O 1
ATOM 811 N N . ILE A 1 106 ? -3.164 8.698 6.543 1.00 61.69 106 ILE A N 1
ATOM 812 C CA . ILE A 1 106 ? -2.556 8.250 7.801 1.00 61.69 106 ILE A CA 1
ATOM 813 C C . ILE A 1 106 ? -1.302 9.080 8.035 1.00 61.69 106 ILE A C 1
ATOM 815 O O . ILE A 1 106 ? -0.521 9.286 7.107 1.00 61.69 106 ILE A O 1
ATOM 819 N N . TYR A 1 107 ? -1.161 9.591 9.255 1.00 50.84 107 TYR A N 1
ATOM 820 C CA . TYR A 1 107 ? -0.112 10.540 9.622 1.00 50.84 107 TYR A CA 1
ATOM 821 C C . TYR A 1 107 ? 0.939 9.911 10.554 1.00 50.84 107 TYR A C 1
ATOM 823 O O . TYR A 1 107 ? 2.114 10.216 10.417 1.00 50.84 107 TYR A O 1
ATOM 831 N N . SER A 1 108 ? 0.572 8.980 11.439 1.00 55.88 108 SER A N 1
ATOM 832 C CA . SER A 1 108 ? 1.535 8.165 12.195 1.00 55.88 108 SER A CA 1
ATOM 833 C C . SER A 1 108 ? 0.978 6.766 12.476 1.00 55.88 108 SER A C 1
ATOM 835 O O . SER A 1 108 ? -0.223 6.531 12.312 1.00 55.88 108 SER A O 1
ATOM 837 N N . VAL A 1 109 ? 1.873 5.840 12.833 1.00 59.62 109 VAL A N 1
ATOM 838 C CA . VAL A 1 109 ? 1.584 4.412 13.081 1.00 59.62 109 VAL A CA 1
ATOM 839 C C . VAL A 1 109 ? 1.967 3.998 14.518 1.00 59.62 109 VAL A C 1
ATOM 841 O O . VAL A 1 109 ? 1.814 2.843 14.886 1.00 59.62 109 VAL A O 1
ATOM 844 N N . GLU A 1 110 ? 2.472 4.914 15.351 1.00 59.34 110 GLU A N 1
ATOM 845 C CA . GLU A 1 110 ? 3.030 4.585 16.674 1.00 59.34 110 GLU A CA 1
ATOM 846 C C . GLU A 1 110 ? 1.961 4.474 17.755 1.00 59.34 110 GLU A C 1
ATOM 848 O O . GLU A 1 110 ? 1.132 5.361 17.881 1.00 59.34 110 GLU A O 1
ATOM 853 N N . GLU A 1 111 ? 2.017 3.432 18.583 1.00 56.25 111 GLU A N 1
ATOM 854 C CA . GLU A 1 111 ? 1.080 3.178 19.682 1.00 56.25 111 GLU A CA 1
ATOM 855 C C . GLU A 1 111 ? 1.832 3.131 21.033 1.00 56.25 111 GLU A C 1
ATOM 857 O O . GLU A 1 111 ? 2.732 2.322 21.235 1.00 56.25 111 GLU A O 1
ATOM 862 N N . VAL A 1 112 ? 1.469 4.002 21.982 1.00 57.78 112 VAL A N 1
ATOM 863 C CA . VAL A 1 112 ? 2.107 4.203 23.303 1.00 57.78 112 VAL A CA 1
ATOM 864 C C . VAL A 1 112 ? 1.196 3.699 24.417 1.00 57.78 112 VAL A C 1
ATOM 866 O O . VAL A 1 112 ? 0.060 4.145 24.532 1.00 57.78 112 VAL A O 1
ATOM 869 N N . LYS A 1 113 ? 1.660 2.814 25.301 1.00 58.09 113 LYS A N 1
ATOM 870 C CA . LYS A 1 113 ? 0.807 2.239 26.357 1.00 58.09 113 LYS A CA 1
ATOM 871 C C . LYS A 1 113 ? 0.476 3.262 27.452 1.00 58.09 113 LYS A C 1
ATOM 873 O O . LYS A 1 113 ? 1.195 3.393 28.435 1.00 58.09 113 LYS A O 1
ATOM 878 N N . ALA A 1 114 ? -0.631 3.981 27.289 1.00 59.88 114 ALA A N 1
ATOM 879 C CA . ALA A 1 114 ? -1.082 5.017 28.219 1.00 59.88 114 ALA A CA 1
ATOM 880 C C . ALA A 1 114 ? -2.610 4.964 28.431 1.00 59.88 114 ALA A C 1
ATOM 882 O O . ALA A 1 114 ? -3.321 5.918 28.106 1.00 59.88 114 ALA A O 1
ATOM 883 N N . PRO A 1 115 ? -3.157 3.866 28.993 1.00 66.00 115 PRO A N 1
ATOM 884 C CA . PRO A 1 115 ? -4.603 3.666 29.136 1.00 66.00 115 PRO A CA 1
ATOM 885 C C . PRO A 1 115 ? -5.285 4.688 30.058 1.00 66.00 115 PRO A C 1
ATOM 887 O O . PRO A 1 115 ? -6.513 4.789 30.056 1.00 66.00 115 PRO A O 1
ATOM 890 N N . TRP A 1 116 ? -4.526 5.447 30.852 1.00 71.81 116 TRP A N 1
ATOM 891 C CA . TRP A 1 116 ? -5.035 6.525 31.704 1.00 71.81 116 TRP A CA 1
ATOM 892 C C . TRP A 1 116 ? -5.321 7.828 30.946 1.00 71.81 116 TRP A C 1
ATOM 894 O O . TRP A 1 116 ? -6.066 8.664 31.457 1.00 71.81 116 TRP A O 1
ATOM 904 N N . ILE A 1 117 ? -4.801 8.010 29.728 1.00 63.94 117 ILE A N 1
ATOM 905 C CA . ILE A 1 117 ? -5.118 9.178 28.901 1.00 63.94 117 ILE A CA 1
ATOM 906 C C . ILE A 1 117 ? -6.423 8.912 28.160 1.00 63.94 117 ILE A C 1
ATOM 908 O O . ILE A 1 117 ? -6.547 7.949 27.412 1.00 63.94 117 ILE A O 1
ATOM 912 N N . LYS A 1 118 ? -7.430 9.753 28.409 1.00 69.31 118 LYS A N 1
ATOM 913 C CA . LYS A 1 118 ? -8.793 9.598 27.865 1.00 69.31 118 LYS A CA 1
ATOM 914 C C . LYS A 1 118 ? -9.205 10.717 26.916 1.00 69.31 118 LYS A C 1
ATOM 916 O O . LYS A 1 118 ? -10.285 10.659 26.338 1.00 69.31 118 LYS A O 1
ATOM 921 N N . GLN A 1 119 ? -8.370 11.741 26.780 1.00 66.56 119 GLN A N 1
ATOM 922 C CA . GLN A 1 119 ? -8.665 12.942 26.011 1.00 66.56 119 GLN A CA 1
ATOM 923 C C . GLN A 1 119 ? -7.680 13.062 24.851 1.00 66.56 119 GLN A C 1
ATOM 925 O O . GLN A 1 119 ? -6.477 12.900 25.043 1.00 66.56 119 GLN A O 1
ATOM 930 N N . SER A 1 120 ? -8.204 13.333 23.657 1.00 71.00 120 SER A N 1
ATOM 931 C CA . SER A 1 120 ? -7.396 13.626 22.474 1.00 71.00 120 SER A CA 1
ATOM 932 C C . SER A 1 120 ? -6.888 15.060 22.529 1.00 71.00 120 SER A C 1
ATOM 934 O O . SER A 1 120 ? -7.664 15.968 22.826 1.00 71.00 120 SER A O 1
ATOM 936 N N . LEU A 1 121 ? -5.618 15.270 22.192 1.00 67.69 121 LEU A N 1
ATOM 937 C CA . LEU A 1 121 ? -4.997 16.593 22.174 1.00 67.69 121 LEU A CA 1
ATOM 938 C C . LEU A 1 121 ? -4.268 16.813 20.849 1.00 67.69 121 LEU A C 1
ATOM 940 O O . LEU A 1 121 ? -3.630 15.899 20.333 1.00 67.69 121 LEU A O 1
ATOM 944 N N . LEU A 1 122 ? -4.367 18.028 20.314 1.00 72.12 122 LEU A N 1
ATOM 945 C CA . LEU A 1 122 ? -3.573 18.515 19.187 1.00 72.12 122 LEU A CA 1
ATOM 946 C C . LEU A 1 122 ? -2.940 19.839 19.604 1.00 72.12 122 LEU A C 1
ATOM 948 O O . LEU A 1 122 ? -3.620 20.678 20.196 1.00 72.12 122 LEU A O 1
ATOM 952 N N . PHE A 1 123 ? -1.657 20.014 19.32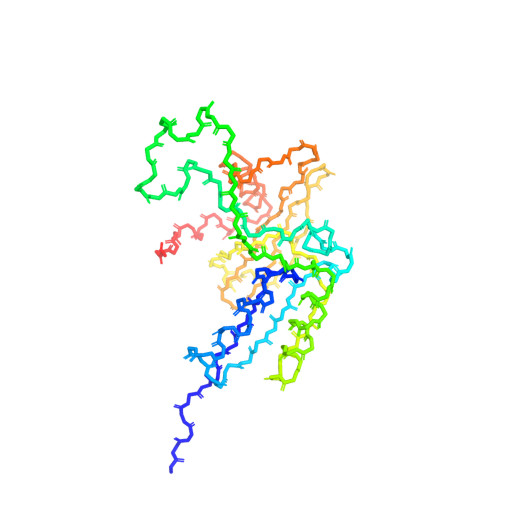3 1.00 70.38 123 PHE A N 1
ATOM 953 C CA . PHE A 1 123 ? -0.875 21.151 19.796 1.00 70.38 123 PHE A CA 1
ATOM 954 C C . PHE A 1 123 ? 0.383 21.356 18.945 1.00 70.38 123 PHE A C 1
ATOM 956 O O . PHE A 1 123 ? 0.766 20.484 18.166 1.00 70.38 123 PHE A O 1
ATOM 963 N N . GLY A 1 124 ? 1.005 22.524 19.102 1.00 66.50 124 GLY A N 1
ATOM 964 C CA . GLY A 1 124 ? 2.139 22.970 18.292 1.00 66.50 124 GLY A CA 1
ATOM 965 C C . GLY A 1 124 ? 1.699 23.925 17.177 1.00 66.50 124 GLY A C 1
ATOM 966 O O . GLY A 1 124 ? 0.706 23.681 16.491 1.00 66.50 124 GLY A O 1
ATOM 967 N N . ASP A 1 125 ? 2.428 25.035 17.027 1.00 62.16 125 ASP A N 1
ATOM 968 C CA . ASP A 1 125 ? 2.078 26.115 16.089 1.00 62.16 125 ASP A CA 1
ATOM 969 C C . ASP A 1 125 ? 2.596 25.860 14.656 1.00 62.16 125 ASP A C 1
ATOM 971 O O . ASP A 1 125 ? 1.872 26.098 13.689 1.00 62.16 125 ASP A O 1
ATOM 975 N N . GLU A 1 126 ? 3.831 25.357 14.493 1.00 60.91 126 GLU A N 1
ATOM 976 C CA . GLU A 1 126 ? 4.474 25.167 13.171 1.00 60.91 126 GLU A CA 1
ATOM 977 C C . GLU A 1 126 ? 4.596 23.697 12.726 1.00 60.91 126 GLU A C 1
ATOM 979 O O . GLU A 1 126 ? 4.403 23.386 11.547 1.00 60.91 126 GLU A O 1
ATOM 984 N N . GLN A 1 127 ? 4.880 22.780 13.655 1.00 63.47 127 GLN A N 1
ATOM 985 C CA . GLN A 1 127 ? 4.735 21.335 13.462 1.00 63.47 127 GLN A CA 1
ATOM 986 C C . GLN A 1 127 ? 3.613 20.846 14.381 1.00 63.47 127 GLN A C 1
ATOM 988 O O . GLN A 1 127 ? 3.601 21.168 15.565 1.00 63.47 127 GLN A O 1
ATOM 993 N N . LEU A 1 128 ? 2.646 20.120 13.816 1.00 63.66 128 LEU A N 1
ATOM 994 C CA . LEU A 1 128 ? 1.446 19.696 14.533 1.00 63.66 128 LEU A CA 1
ATOM 995 C C . LEU A 1 128 ? 1.690 18.344 15.206 1.00 63.66 128 LEU A C 1
ATOM 997 O O . LEU A 1 128 ? 1.719 17.312 14.529 1.00 63.66 128 LEU A O 1
ATOM 1001 N N . THR A 1 129 ? 1.769 18.357 16.532 1.00 72.69 129 THR A N 1
ATOM 1002 C CA . THR A 1 129 ? 1.845 17.153 17.357 1.00 72.69 129 THR A CA 1
ATOM 1003 C C . THR A 1 129 ? 0.450 16.802 17.892 1.00 72.69 129 THR A C 1
ATOM 1005 O O . THR A 1 129 ? -0.345 17.667 18.261 1.00 72.69 129 THR A O 1
ATOM 1008 N N . PHE A 1 130 ? 0.111 15.518 17.922 1.00 71.88 130 PHE A N 1
ATOM 1009 C CA . PHE A 1 130 ? -1.141 14.984 18.431 1.00 71.88 130 PHE A CA 1
ATOM 1010 C C . PHE A 1 130 ? -0.913 13.817 19.391 1.00 71.88 130 PHE A C 1
ATOM 1012 O O . PHE A 1 130 ? 0.057 13.071 19.280 1.00 71.88 130 PHE A O 1
ATOM 1019 N N . ILE A 1 131 ? -1.859 13.658 20.317 1.00 71.44 131 ILE A N 1
ATOM 1020 C CA . ILE A 1 131 ? -1.987 12.541 21.255 1.00 71.44 131 ILE A CA 1
ATOM 1021 C C . ILE A 1 131 ? -3.399 11.976 21.072 1.00 71.44 131 ILE A C 1
ATOM 1023 O O . ILE A 1 131 ? -4.382 12.664 21.362 1.00 71.44 131 ILE A O 1
ATOM 1027 N N . TYR A 1 132 ? -3.516 10.738 20.593 1.00 74.06 132 TYR A N 1
ATOM 1028 C CA . TYR A 1 132 ? -4.798 10.072 20.349 1.00 74.06 132 TYR A CA 1
ATOM 1029 C C . TYR A 1 132 ? -4.948 8.801 21.185 1.00 74.06 132 TYR A C 1
ATOM 1031 O O . TYR A 1 132 ? -4.342 7.785 20.852 1.00 74.06 132 TYR A O 1
ATOM 1039 N N . PRO A 1 133 ? -5.781 8.804 22.237 1.00 60.66 133 PRO A N 1
ATOM 1040 C CA . PRO A 1 133 ? -5.965 7.631 23.074 1.00 60.66 133 PRO A CA 1
ATOM 1041 C C . PRO A 1 133 ? -6.781 6.546 22.358 1.00 60.66 133 PRO A C 1
ATOM 1043 O O . PRO A 1 133 ? -7.867 6.794 21.836 1.00 60.66 133 PRO A O 1
ATOM 1046 N N . GLY A 1 134 ? -6.264 5.325 22.367 1.00 55.19 134 GLY A N 1
ATOM 1047 C CA . GLY A 1 134 ? -6.953 4.083 22.027 1.00 55.19 134 GLY A CA 1
ATOM 1048 C C . GLY A 1 134 ? -7.350 3.295 23.282 1.00 55.19 134 GLY A C 1
ATOM 1049 O O . GLY A 1 134 ? -7.244 3.778 24.410 1.00 55.19 134 GLY A O 1
ATOM 1050 N N . GLN A 1 135 ? -7.864 2.076 23.094 1.00 48.22 135 GLN A N 1
ATOM 1051 C CA . GLN A 1 135 ? -8.415 1.258 24.190 1.00 48.22 135 GLN A CA 1
ATOM 1052 C C . GLN A 1 135 ? -7.345 0.837 25.215 1.00 48.22 135 GLN A C 1
ATOM 1054 O O . GLN A 1 135 ? -7.623 0.816 26.413 1.00 48.22 135 GLN A O 1
ATOM 1059 N N . GLU A 1 136 ? -6.124 0.560 24.750 1.00 49.97 136 GLU A N 1
ATOM 1060 C CA . GLU A 1 136 ? -4.988 0.128 25.583 1.00 49.97 136 GLU A CA 1
ATOM 1061 C C . GLU A 1 136 ? -3.713 0.959 25.343 1.00 49.97 136 GLU A C 1
ATOM 1063 O O . GLU A 1 136 ? -2.880 1.099 26.241 1.00 49.97 136 GLU A O 1
ATOM 1068 N N . TYR A 1 137 ? -3.599 1.570 24.161 1.00 51.62 137 TYR A N 1
ATOM 1069 C CA . TYR A 1 137 ? -2.455 2.357 23.709 1.00 51.62 137 TYR A CA 1
ATOM 1070 C C . TYR A 1 137 ? -2.924 3.681 23.110 1.00 51.62 137 TYR A C 1
ATOM 1072 O O . TYR A 1 137 ? -4.082 3.818 22.746 1.00 51.62 137 TYR A O 1
ATOM 1080 N N . CYS A 1 138 ? -2.037 4.657 23.004 1.00 56.75 138 CYS A N 1
ATOM 1081 C CA . CYS A 1 138 ? -2.270 6.021 22.578 1.00 56.75 138 CYS A CA 1
ATOM 1082 C C . CYS A 1 138 ? -1.295 6.366 21.456 1.00 56.75 138 CYS A C 1
ATOM 1084 O O . CYS A 1 138 ? -0.097 6.183 21.611 1.00 56.75 138 CYS A O 1
ATOM 1086 N N . VAL A 1 139 ? -1.778 6.899 20.345 1.00 67.31 139 VAL A N 1
ATOM 1087 C CA . VAL A 1 139 ? -0.926 7.255 19.212 1.00 67.31 139 VAL A CA 1
ATOM 1088 C C . VAL A 1 139 ? -0.352 8.649 19.398 1.00 67.31 139 VAL A C 1
ATOM 1090 O O . VAL A 1 139 ? -1.095 9.577 19.722 1.00 67.31 139 VAL A O 1
ATOM 1093 N N . ILE A 1 140 ? 0.954 8.797 19.172 1.00 67.38 140 ILE A N 1
ATOM 1094 C CA . ILE A 1 140 ? 1.634 10.095 19.133 1.00 67.38 140 ILE A CA 1
ATOM 1095 C C . ILE A 1 140 ? 2.226 10.293 17.732 1.00 67.38 140 ILE A C 1
ATOM 1097 O O . ILE A 1 140 ? 2.627 9.348 17.061 1.00 67.38 140 ILE A O 1
ATOM 1101 N N . GLY A 1 141 ? 2.164 11.515 17.225 1.00 73.44 141 GLY A N 1
ATOM 1102 C CA . GLY A 1 141 ? 2.638 11.904 15.893 1.00 73.44 141 GLY A CA 1
ATOM 1103 C C . GLY A 1 141 ? 2.419 13.402 15.699 1.00 73.44 141 GLY A C 1
ATOM 1104 O O . GLY A 1 141 ? 1.918 14.034 16.610 1.00 73.44 141 GLY A O 1
ATOM 1105 N N . CYS A 1 142 ? 2.737 14.045 14.577 1.00 64.25 142 CYS A N 1
ATOM 1106 C CA . CYS A 1 142 ? 3.380 13.550 13.361 1.00 64.25 142 CYS A CA 1
ATOM 1107 C C . CYS A 1 142 ? 4.362 14.615 12.842 1.00 64.25 142 CYS A C 1
ATOM 1109 O O . CYS A 1 142 ? 4.155 15.811 13.041 1.00 64.25 142 CYS A O 1
ATOM 1111 N N . THR A 1 143 ? 5.386 14.185 12.112 1.00 63.59 143 THR A N 1
ATOM 1112 C CA . THR A 1 143 ? 6.323 15.071 11.421 1.00 63.59 143 THR A CA 1
ATOM 1113 C C . THR A 1 143 ? 5.770 15.531 10.069 1.00 63.59 143 THR A C 1
ATOM 1115 O O . THR A 1 143 ? 5.146 14.773 9.321 1.00 63.59 143 THR A O 1
ATOM 1118 N N . ARG A 1 144 ? 6.003 16.798 9.704 1.00 64.19 144 ARG A N 1
ATOM 1119 C CA . ARG A 1 144 ? 5.591 17.33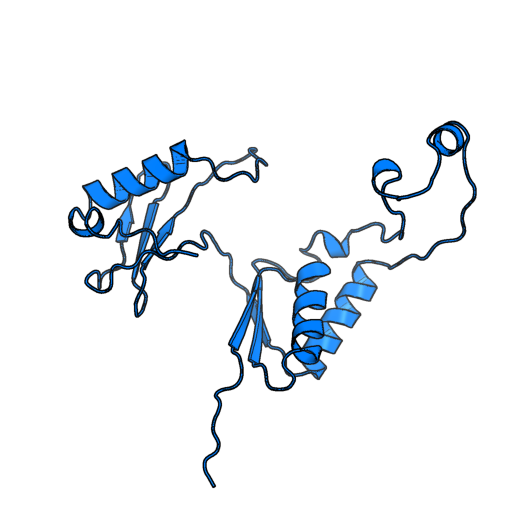3 8.392 1.00 64.19 144 ARG A CA 1
ATOM 1120 C C . ARG A 1 144 ? 6.752 18.010 7.670 1.00 64.19 144 ARG A C 1
ATOM 1122 O O . ARG A 1 144 ? 6.949 19.216 7.778 1.00 64.19 144 ARG A O 1
ATOM 1129 N N . GLN A 1 145 ? 7.455 17.241 6.841 1.00 65.00 145 GLN A N 1
ATOM 1130 C CA . GLN A 1 145 ? 8.697 17.668 6.192 1.00 65.00 145 GLN A CA 1
ATOM 1131 C C . GLN A 1 145 ? 8.522 17.724 4.665 1.00 65.00 145 GLN A C 1
ATOM 1133 O O . GLN A 1 145 ? 8.523 16.719 3.960 1.00 65.00 145 GLN A O 1
ATOM 1138 N N . LYS A 1 146 ? 8.275 18.924 4.125 1.00 60.44 146 LYS A N 1
ATOM 1139 C CA . LYS A 1 146 ? 8.019 19.118 2.687 1.00 60.44 146 LYS A CA 1
ATOM 1140 C C . LYS A 1 146 ? 9.332 19.144 1.903 1.00 60.44 146 LYS A C 1
ATOM 1142 O O . LYS A 1 146 ? 10.180 19.984 2.170 1.00 60.44 146 LYS A O 1
ATOM 1147 N N . GLY A 1 147 ? 9.435 18.312 0.864 1.00 68.38 147 GLY A N 1
ATOM 1148 C CA . GLY A 1 147 ? 10.640 18.224 0.025 1.00 68.38 147 GLY A CA 1
ATOM 1149 C C . GLY A 1 147 ? 11.748 17.380 0.651 1.00 68.38 147 GLY A C 1
ATOM 1150 O O . GLY A 1 147 ? 12.738 17.092 -0.017 1.00 68.38 147 GLY A O 1
ATOM 1151 N N . ASP A 1 148 ? 11.532 16.951 1.891 1.00 58.88 148 ASP A N 1
ATOM 1152 C CA . ASP A 1 148 ? 12.247 15.853 2.492 1.00 58.88 148 ASP A CA 1
ATOM 1153 C C . ASP A 1 148 ? 11.534 14.556 2.103 1.00 58.88 148 ASP A C 1
ATOM 1155 O O . ASP A 1 148 ? 10.351 14.353 2.380 1.00 58.88 148 ASP A O 1
ATOM 1159 N N . TYR A 1 149 ? 12.244 13.728 1.351 1.00 61.88 149 TYR A N 1
ATOM 1160 C CA . TYR A 1 149 ? 11.790 12.406 0.928 1.00 61.88 149 TYR A CA 1
ATOM 1161 C C . TYR A 1 149 ? 12.530 11.321 1.707 1.00 61.88 149 TYR A C 1
ATOM 1163 O O . TYR A 1 149 ? 12.512 10.156 1.308 1.00 61.88 149 TYR A O 1
ATOM 1171 N N . ASN A 1 150 ? 13.229 11.714 2.776 1.00 55.41 150 ASN A N 1
ATOM 1172 C CA . ASN A 1 150 ? 13.894 10.803 3.669 1.00 55.41 150 ASN A CA 1
ATOM 1173 C C . ASN A 1 150 ? 12.845 9.976 4.416 1.00 55.41 150 ASN A C 1
ATOM 1175 O O . ASN A 1 150 ? 11.906 10.494 5.012 1.00 55.41 150 ASN A O 1
ATOM 1179 N N . LEU A 1 151 ? 12.997 8.661 4.317 1.00 51.62 151 LEU A N 1
ATOM 1180 C CA . LEU A 1 151 ? 12.051 7.685 4.849 1.00 51.62 151 LEU A CA 1
ATOM 1181 C C . LEU A 1 151 ? 12.543 7.076 6.164 1.00 51.62 151 LEU A C 1
ATOM 1183 O O . LEU A 1 151 ? 11.843 6.252 6.749 1.00 51.62 151 LEU A O 1
ATOM 1187 N N . THR A 1 152 ? 13.751 7.429 6.617 1.00 62.19 152 THR A N 1
ATOM 1188 C CA . THR A 1 152 ? 14.233 7.012 7.933 1.00 62.19 152 THR A CA 1
ATOM 1189 C C . THR A 1 152 ? 13.528 7.813 9.007 1.00 62.19 152 THR A C 1
ATOM 1191 O O . THR A 1 152 ? 13.448 9.036 8.904 1.00 62.19 152 THR A O 1
ATOM 1194 N N . VAL A 1 153 ? 13.092 7.128 10.063 1.00 62.31 153 VAL A N 1
ATOM 1195 C CA . VAL A 1 153 ? 12.619 7.794 11.275 1.00 62.31 153 VAL A CA 1
ATOM 1196 C C . VAL A 1 153 ? 13.747 8.669 11.806 1.00 62.31 153 VAL A C 1
ATOM 1198 O O . VAL A 1 153 ? 14.810 8.172 12.183 1.00 62.31 153 VAL A O 1
ATOM 1201 N N . ASP A 1 154 ? 13.518 9.977 11.811 1.00 76.75 154 ASP A N 1
ATOM 1202 C CA . ASP A 1 154 ? 14.425 10.911 12.451 1.00 76.75 154 ASP A CA 1
ATOM 1203 C C . ASP A 1 154 ? 14.205 10.824 13.966 1.00 76.75 154 ASP A C 1
ATOM 1205 O O . ASP A 1 154 ? 13.180 11.255 14.504 1.00 76.75 154 ASP A O 1
ATOM 1209 N N . GLN A 1 155 ? 15.170 10.215 14.657 1.00 77.56 155 GLN A N 1
ATOM 1210 C CA . GLN A 1 155 ? 15.173 10.082 16.115 1.00 77.56 155 GLN A CA 1
ATOM 1211 C C . GLN A 1 155 ? 15.074 11.443 16.807 1.00 77.56 155 GLN A C 1
ATOM 1213 O O . GLN A 1 155 ? 14.380 11.560 17.811 1.00 77.56 155 GLN A O 1
ATOM 1218 N N . SER A 1 156 ? 15.684 12.490 16.249 1.00 80.31 156 SER A N 1
ATOM 1219 C CA . SER A 1 156 ? 15.631 13.824 16.844 1.00 80.31 156 SER A CA 1
ATOM 1220 C C . SER A 1 156 ? 14.233 14.440 16.753 1.00 80.31 156 SER A C 1
ATOM 1222 O O . SER A 1 156 ? 13.774 15.070 17.706 1.00 80.31 156 SER A O 1
ATOM 1224 N N . GLU A 1 157 ? 13.510 14.196 15.657 1.00 74.38 157 GLU A N 1
ATOM 1225 C CA . GLU A 1 157 ? 12.113 14.616 15.502 1.00 74.38 157 GLU A CA 1
ATOM 1226 C C . GLU A 1 157 ? 11.181 13.783 16.389 1.00 74.38 157 GLU A C 1
ATOM 1228 O O . GLU A 1 157 ? 10.286 14.329 17.031 1.00 74.38 157 GLU A O 1
ATOM 1233 N N . THR A 1 158 ? 11.439 12.479 16.493 1.00 75.25 158 THR A N 1
ATOM 1234 C CA . THR A 1 158 ? 10.704 11.562 17.378 1.00 75.25 158 THR A CA 1
ATOM 1235 C C . THR A 1 158 ? 10.842 11.989 18.842 1.00 75.25 158 THR A C 1
ATOM 1237 O O . THR A 1 158 ? 9.847 12.152 19.548 1.00 75.25 158 THR A O 1
ATOM 1240 N N . GLU A 1 159 ? 12.066 12.269 19.293 1.00 81.75 159 GLU A N 1
ATOM 1241 C CA . GLU A 1 159 ? 12.349 12.779 20.637 1.00 81.75 159 GLU A CA 1
ATOM 1242 C C . GLU A 1 159 ? 11.734 14.158 20.883 1.00 81.75 159 GLU A C 1
ATOM 1244 O O . GLU A 1 159 ? 11.288 14.451 21.996 1.00 81.75 159 GLU A O 1
ATOM 1249 N N . LYS A 1 160 ? 11.707 15.021 19.863 1.00 80.62 160 LYS A N 1
ATOM 1250 C CA . LYS A 1 160 ? 11.116 16.357 19.957 1.00 80.62 160 LYS A CA 1
ATOM 1251 C C . LYS A 1 160 ? 9.599 16.280 20.124 1.00 80.62 160 LYS A C 1
ATOM 1253 O O . LYS A 1 160 ? 9.085 16.882 21.066 1.00 80.62 160 LYS A O 1
ATOM 1258 N N . MET A 1 161 ? 8.911 15.483 19.299 1.00 81.81 161 MET A N 1
ATOM 1259 C CA . MET A 1 161 ? 7.472 15.215 19.441 1.00 81.81 161 MET A CA 1
ATOM 1260 C C . MET A 1 161 ? 7.157 14.601 20.808 1.00 81.81 161 MET A C 1
ATOM 1262 O O . MET A 1 161 ? 6.220 15.025 21.484 1.00 81.81 161 MET A O 1
ATOM 1266 N N . TRP A 1 162 ? 7.974 13.644 21.258 1.00 82.25 162 TRP A N 1
ATOM 1267 C CA . TRP A 1 162 ? 7.808 13.012 22.565 1.00 82.25 162 TRP A CA 1
ATOM 1268 C C . TRP A 1 162 ? 7.958 14.004 23.727 1.00 82.25 162 TRP A C 1
ATOM 1270 O O . TRP A 1 162 ? 7.135 14.020 24.645 1.00 82.25 162 TRP A O 1
ATOM 1280 N N . LYS A 1 163 ? 8.979 14.872 23.688 1.00 84.12 163 LYS A N 1
ATOM 1281 C CA . LYS A 1 163 ? 9.192 15.916 24.705 1.00 84.12 163 LYS A CA 1
ATOM 1282 C C . LYS A 1 163 ? 8.047 16.919 24.745 1.00 84.12 163 LYS A C 1
ATOM 1284 O O . LYS A 1 163 ? 7.617 17.300 25.831 1.00 84.12 163 LYS A O 1
ATOM 1289 N N . GLU A 1 164 ? 7.544 17.326 23.588 1.00 81.56 164 GLU A N 1
ATOM 1290 C CA . GLU A 1 164 ? 6.420 18.255 23.489 1.00 81.56 164 GLU A CA 1
ATOM 1291 C C . GLU A 1 164 ? 5.132 17.631 24.051 1.00 81.56 164 GLU A C 1
ATOM 1293 O O . GLU A 1 164 ? 4.454 18.240 24.882 1.00 81.56 164 GLU A O 1
ATOM 1298 N N . ALA A 1 165 ? 4.865 16.365 23.712 1.00 80.75 165 ALA A N 1
ATOM 1299 C CA . ALA A 1 165 ? 3.757 15.597 24.272 1.00 80.75 165 ALA A CA 1
ATOM 1300 C C . ALA A 1 165 ? 3.858 15.439 25.799 1.00 80.75 165 ALA A C 1
ATOM 1302 O O . ALA A 1 165 ? 2.874 15.658 26.508 1.00 80.75 165 ALA A O 1
ATOM 1303 N N . CYS A 1 166 ? 5.048 15.141 26.331 1.00 84.31 166 CYS A N 1
ATOM 1304 C CA . CYS A 1 166 ? 5.282 15.050 27.775 1.00 84.31 166 CYS A CA 1
ATOM 1305 C C . CYS A 1 166 ? 5.186 16.405 28.489 1.00 84.31 166 CYS A C 1
ATOM 1307 O O . CYS A 1 166 ? 4.776 16.453 29.645 1.00 84.31 166 CYS A O 1
ATOM 1309 N N . SER A 1 167 ? 5.533 17.513 27.832 1.00 83.44 167 SER A N 1
ATOM 1310 C CA . SER A 1 167 ? 5.399 18.851 28.418 1.00 83.44 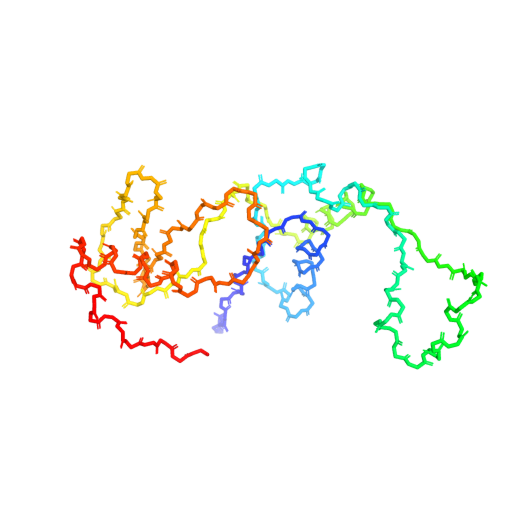167 SER A CA 1
ATOM 1311 C C . SER A 1 167 ? 3.935 19.240 28.641 1.00 83.44 167 SER A C 1
ATOM 1313 O O . SER A 1 167 ? 3.621 19.907 29.625 1.00 83.44 167 SER A O 1
ATOM 1315 N N . LEU A 1 168 ? 3.041 18.838 27.738 1.00 80.06 168 LEU A N 1
ATOM 1316 C CA . LEU A 1 168 ? 1.602 19.103 27.834 1.00 80.06 168 LEU A CA 1
ATOM 1317 C C . LEU A 1 168 ? 0.864 18.079 28.690 1.00 80.06 168 LEU A C 1
ATOM 1319 O O . LEU A 1 168 ? -0.057 18.431 29.423 1.00 80.06 168 LEU A O 1
ATOM 1323 N N . MET A 1 169 ? 1.288 16.820 28.623 1.00 78.38 169 MET A N 1
ATOM 1324 C CA . MET A 1 169 ? 0.753 15.724 29.420 1.00 78.38 169 MET A CA 1
ATOM 1325 C C . MET A 1 169 ? 1.890 15.025 30.174 1.00 78.38 169 MET A C 1
ATOM 1327 O O . MET A 1 169 ? 2.333 13.954 29.760 1.00 78.38 169 MET A O 1
ATOM 1331 N N . PRO A 1 170 ? 2.324 15.565 31.333 1.00 84.25 170 PRO A N 1
ATOM 1332 C CA . PRO A 1 170 ? 3.449 15.021 32.105 1.00 84.25 170 PRO A CA 1
ATOM 1333 C C . PRO A 1 170 ? 3.298 13.545 32.474 1.00 84.25 170 PRO A C 1
ATOM 1335 O O . PRO A 1 170 ? 4.283 12.815 32.555 1.00 84.25 170 PRO A O 1
ATOM 1338 N N . SER A 1 171 ? 2.055 13.076 32.620 1.00 79.75 171 SER A N 1
ATOM 1339 C CA . SER A 1 171 ? 1.718 11.667 32.865 1.00 79.75 171 SER A CA 1
ATOM 1340 C C . SER A 1 171 ? 2.076 10.696 31.726 1.00 79.75 171 SER A C 1
ATOM 1342 O O . SER A 1 171 ? 1.948 9.492 31.919 1.00 79.75 171 SER A O 1
ATOM 1344 N N . LEU A 1 172 ? 2.519 11.176 30.557 1.00 79.38 172 LEU A N 1
ATOM 1345 C CA . LEU A 1 172 ? 3.099 10.336 29.500 1.00 79.38 172 LEU A CA 1
ATOM 1346 C C . LEU A 1 172 ? 4.530 9.897 29.821 1.00 79.38 172 LEU A C 1
ATOM 1348 O O . LEU A 1 172 ? 4.943 8.818 29.420 1.00 79.38 172 LEU A O 1
ATOM 1352 N N . SER A 1 173 ? 5.289 10.692 30.576 1.00 78.81 173 SER A N 1
ATOM 1353 C CA . SER A 1 173 ? 6.708 10.403 30.839 1.00 78.81 173 SER A CA 1
ATOM 1354 C C . SER A 1 173 ? 6.942 9.080 31.584 1.00 78.81 173 SER A C 1
ATOM 1356 O O . SER A 1 173 ? 8.004 8.479 31.457 1.00 78.81 173 SER A O 1
ATOM 1358 N N . VAL A 1 174 ? 5.931 8.598 32.316 1.00 73.19 174 VAL A N 1
ATOM 1359 C CA . VAL A 1 174 ? 5.962 7.329 33.058 1.00 73.19 174 VAL A CA 1
ATOM 1360 C C . VAL A 1 174 ? 5.601 6.107 32.209 1.00 73.19 174 VAL A C 1
ATOM 1362 O O . VAL A 1 174 ? 5.707 4.990 32.703 1.00 73.19 174 VAL A O 1
ATOM 1365 N N . SER A 1 175 ? 5.192 6.279 30.945 1.00 64.38 175 SER A N 1
ATOM 1366 C CA . SER A 1 175 ? 4.855 5.159 30.054 1.00 64.38 175 SER A CA 1
ATOM 1367 C C . SER A 1 175 ? 6.065 4.558 29.328 1.00 64.38 175 SER A C 1
ATOM 1369 O O . SER A 1 175 ? 5.872 3.721 28.450 1.00 64.38 175 SER A O 1
ATOM 1371 N N . MET A 1 176 ? 7.301 4.962 29.658 1.00 52.41 176 MET A N 1
ATOM 1372 C CA . MET A 1 176 ? 8.526 4.328 29.146 1.00 52.41 176 MET A CA 1
ATOM 1373 C C . MET A 1 176 ? 8.805 2.985 29.848 1.00 52.41 176 MET A C 1
ATOM 1375 O O . MET A 1 176 ? 9.851 2.777 30.450 1.00 52.41 176 MET A O 1
ATOM 1379 N N . GLU A 1 177 ? 7.876 2.045 29.736 1.00 48.34 177 GLU A N 1
ATOM 1380 C CA . GLU A 1 177 ? 8.274 0.669 29.462 1.00 48.34 177 GLU A CA 1
ATOM 1381 C C . GLU A 1 177 ? 8.110 0.533 27.952 1.00 48.34 177 GLU A C 1
ATOM 1383 O O . GLU A 1 177 ? 6.988 0.422 27.459 1.00 48.34 177 GLU A O 1
ATOM 1388 N N . THR A 1 178 ? 9.211 0.655 27.199 1.00 40.03 178 THR A N 1
ATOM 1389 C CA . THR A 1 178 ? 9.224 0.271 25.781 1.00 40.03 178 THR A CA 1
ATOM 1390 C C . THR A 1 178 ? 8.589 -1.110 25.690 1.00 40.03 178 THR A C 1
ATOM 1392 O O . THR A 1 178 ? 9.132 -2.033 26.305 1.00 40.03 178 THR A O 1
ATOM 1395 N N . PRO A 1 179 ? 7.452 -1.282 24.990 1.00 37.66 179 PRO A N 1
ATOM 1396 C CA . PRO A 1 179 ? 6.975 -2.615 24.693 1.00 37.66 179 PRO A CA 1
ATOM 1397 C C . PRO A 1 179 ? 8.114 -3.334 23.977 1.00 37.66 179 PRO A C 1
ATOM 1399 O O . PRO A 1 179 ? 8.615 -2.838 22.967 1.00 37.66 179 PRO A O 1
ATOM 1402 N N . GLU A 1 180 ? 8.551 -4.459 24.539 1.00 39.44 180 GLU A N 1
ATOM 1403 C CA . GLU A 1 180 ? 9.291 -5.452 23.775 1.00 39.44 180 GLU A CA 1
ATOM 1404 C C . GLU A 1 180 ? 8.436 -5.798 22.550 1.00 39.44 180 GLU A C 1
ATOM 1406 O O . GLU A 1 180 ? 7.331 -6.334 22.687 1.00 39.44 180 GLU A O 1
ATOM 1411 N N . ILE A 1 181 ? 8.930 -5.435 21.368 1.00 33.50 181 ILE A N 1
ATOM 1412 C CA . ILE A 1 181 ? 8.507 -5.966 20.072 1.00 33.50 181 ILE A CA 1
ATOM 1413 C C . ILE A 1 181 ? 9.782 -6.293 19.302 1.00 33.50 181 ILE A C 1
ATOM 1415 O O . ILE A 1 181 ? 10.672 -5.411 19.252 1.00 33.50 181 ILE A O 1
#

Radius of gyration: 21.92 Å; chains: 1; bounding box: 51×53×59 Å

pLDDT: mean 75.51, std 15.61, range [33.5, 98.06]

Sequence (181 aa):
MLRGSKGHTILVLGAGVVGLSTAINSYITWPDADVTVMADTFYSGTTSYGAGGIFRPTFDKLPGVPESMLRHGFFVTTLMTEGYKYMSYLMKRFEDMGGSYVKRKIYSVEEVKAPWIKQSLLFGDEQLTFIYPGQEYCVIGCTRQKGDYNLTVDQSETEKMWKEACSLMPSLSVSMETPEI

Foldseek 3Di:
DDPDDDQAEAEFEDLFPVSLVVQLCVCVVGVRHAYEYEYQDYQPPDPLQVDFFWPDPDPVPDPPDDCVVVVDDDDDDTDGDNSNVSSVVSVVSCVVSVYYYHNDDDFDDDWFQDQVDDDKDWDDDPAIWIWADDNGTIDIDDGDDPPPPDPDPDPVVVVVSQVVVCVVVVSSVVRPPPPDD

InterPro domains:
  IPR023209 D-amino-acid oxidase [PTHR11530] (111-173)
  IPR036188 FAD/NAD(P)-binding domain superfamily [SSF51905] (3-104)

Secondary structure (DSSP, 8-state):
-----PPPEEEEE--SHHHHHHHHHHHHH-TT-EEEEEES--GGGSTTTT---B----GGG-TT--GGGGSS-------B--HHHHHHHHHHHHHHTT-EEEE-------EE--TT--S-EEE-SSS-EEEEE-SS-EEEE----TT----S--HHHHHHHHHHHHHH-GGGGGG------